Protein AF-A0AB40AY83-F1 (afdb_monomer_lite)

Radius of gyration: 32.38 Å; chains: 1; bounding box: 68×84×72 Å

InterPro domains:
  IPR019380 Casein kinase substrate, phosphoprotein PP28 [PF10252] (71-124)
  IPR039876 28kDa heat- and acid-stable phosphoprotein [PTHR22055] (1-124)

Organism: Dioscorea cayennensis subsp. rotundata (NCBI:txid55577)

pLDDT: mean 73.22, std 16.78, range [33.22, 95.44]

Structure (mmCIF, N/CA/C/O backbone):
data_AF-A0AB40AY83-F1
#
_entry.id   AF-A0AB40AY83-F1
#
loop_
_atom_site.group_PDB
_atom_site.id
_atom_site.type_symbol
_atom_site.label_atom_id
_atom_site.label_alt_id
_atom_site.label_comp_id
_atom_site.label_asym_id
_atom_site.label_entity_id
_atom_site.label_seq_id
_atom_site.pdbx_PDB_ins_code
_atom_site.Cartn_x
_atom_site.Cartn_y
_atom_site.Cartn_z
_atom_site.occupancy
_atom_site.B_iso_or_equiv
_atom_site.auth_seq_id
_atom_site.auth_comp_id
_atom_site.auth_asym_id
_atom_site.auth_atom_id
_atom_site.pdbx_PDB_model_num
ATOM 1 N N . MET A 1 1 ? 9.541 60.521 8.894 1.00 54.81 1 MET A N 1
ATOM 2 C CA . MET A 1 1 ? 8.912 59.187 8.735 1.00 54.81 1 MET A CA 1
ATOM 3 C C . MET A 1 1 ? 9.804 58.130 9.379 1.00 54.81 1 MET A C 1
ATOM 5 O O . MET A 1 1 ? 10.707 57.616 8.730 1.00 54.81 1 MET A O 1
ATOM 9 N N . GLY A 1 2 ? 9.621 57.856 10.673 1.00 57.91 2 GLY A N 1
ATOM 10 C CA . GLY A 1 2 ? 10.429 56.861 11.383 1.00 57.91 2 GLY A CA 1
ATOM 11 C C . GLY A 1 2 ? 9.962 55.449 11.044 1.00 57.91 2 GLY A C 1
ATOM 12 O O . GLY A 1 2 ? 8.921 55.018 11.528 1.00 57.91 2 GLY A O 1
ATOM 13 N N . ARG A 1 3 ? 10.703 54.724 10.200 1.00 69.25 3 ARG A N 1
ATOM 14 C CA . ARG A 1 3 ? 10.444 53.296 9.973 1.00 69.25 3 ARG A CA 1
ATOM 15 C C . ARG A 1 3 ? 11.095 52.500 11.103 1.00 69.25 3 ARG A C 1
ATOM 17 O O . ARG A 1 3 ? 12.315 52.354 11.139 1.00 69.25 3 ARG A O 1
ATOM 24 N N . GLY A 1 4 ? 10.280 52.038 12.049 1.00 70.44 4 GLY A N 1
ATOM 25 C CA . GLY A 1 4 ? 10.725 51.193 13.157 1.00 70.44 4 GLY A CA 1
ATOM 26 C C . GLY A 1 4 ? 11.370 49.894 12.661 1.00 70.44 4 GLY A C 1
ATOM 27 O O . GLY A 1 4 ? 10.907 49.278 11.702 1.00 70.44 4 GLY A O 1
ATOM 28 N N . LYS A 1 5 ? 12.462 49.479 13.311 1.00 74.81 5 LYS A N 1
ATOM 29 C CA . LYS A 1 5 ? 13.169 48.222 13.030 1.00 74.81 5 LYS A CA 1
ATOM 30 C C . LYS A 1 5 ? 12.339 47.054 13.585 1.00 74.81 5 LYS A C 1
ATOM 32 O O . LYS A 1 5 ? 12.344 46.818 14.790 1.00 74.81 5 LYS A O 1
ATOM 37 N N . PHE A 1 6 ? 11.628 46.324 12.727 1.00 73.19 6 PHE A N 1
ATOM 38 C CA . PHE A 1 6 ? 10.922 45.103 13.126 1.00 73.19 6 PHE A CA 1
ATOM 39 C C . PHE A 1 6 ? 11.941 43.988 13.409 1.00 73.19 6 PHE A C 1
ATOM 41 O O . PHE A 1 6 ? 12.563 43.460 12.487 1.00 73.19 6 PHE A O 1
ATOM 48 N N . LYS A 1 7 ? 12.149 43.639 14.685 1.00 74.75 7 LYS A N 1
ATOM 49 C CA . LYS A 1 7 ? 12.888 42.425 15.060 1.00 74.75 7 LYS A CA 1
ATOM 50 C C . LYS A 1 7 ? 11.948 41.231 14.891 1.00 74.75 7 LYS A C 1
ATOM 52 O O . LYS A 1 7 ? 11.012 41.069 15.671 1.00 74.75 7 LYS A O 1
ATOM 57 N N . GLY A 1 8 ? 12.177 40.420 13.858 1.00 74.88 8 GLY A N 1
ATOM 58 C CA . GLY A 1 8 ? 11.448 39.169 13.658 1.00 74.88 8 GLY A CA 1
ATOM 59 C C . GLY A 1 8 ? 11.640 38.246 14.860 1.00 74.88 8 GLY A C 1
ATOM 60 O O . GLY A 1 8 ? 12.760 38.074 15.342 1.00 74.88 8 GLY A O 1
ATOM 61 N N . LYS A 1 9 ? 10.545 37.679 15.371 1.00 78.81 9 LYS A N 1
ATOM 62 C CA . LYS A 1 9 ? 10.610 36.654 16.420 1.00 78.81 9 LYS A CA 1
ATOM 63 C C . LYS A 1 9 ? 11.394 35.458 15.867 1.00 78.81 9 LYS A C 1
ATOM 65 O O . LYS A 1 9 ? 11.200 35.136 14.693 1.00 78.81 9 LYS A O 1
ATOM 70 N N . PRO A 1 10 ? 12.246 34.793 16.666 1.00 74.69 10 PRO A N 1
ATOM 71 C CA . PRO A 1 10 ? 12.898 33.573 16.222 1.00 74.69 10 PRO A CA 1
ATOM 72 C C . PRO A 1 10 ? 11.801 32.547 15.944 1.00 74.69 10 PRO A C 1
ATOM 74 O O . PRO A 1 10 ? 11.152 32.041 16.858 1.00 74.69 10 PRO A O 1
ATOM 77 N N . THR A 1 11 ? 11.533 32.290 14.667 1.00 74.81 11 THR A N 1
ATOM 78 C CA . THR A 1 11 ? 10.661 31.199 14.247 1.00 74.81 11 THR A CA 1
ATOM 79 C C . THR A 1 11 ? 11.358 29.910 14.645 1.00 74.81 11 THR A C 1
ATOM 81 O O . THR A 1 11 ? 12.289 29.471 13.969 1.00 74.81 11 THR A O 1
ATOM 84 N N . GLY A 1 12 ? 10.957 29.360 15.793 1.00 76.44 12 GLY A N 1
ATOM 85 C CA . GLY A 1 12 ? 11.457 28.089 16.295 1.00 76.44 12 GLY A CA 1
ATOM 86 C C . GLY A 1 12 ? 11.319 27.033 15.207 1.00 76.44 12 GLY A C 1
ATOM 87 O O . GLY A 1 12 ? 10.222 26.794 14.697 1.00 76.44 12 GLY A O 1
ATOM 88 N N . ARG A 1 13 ? 12.446 26.444 14.804 1.00 77.44 13 ARG A N 1
ATOM 89 C CA . ARG A 1 13 ? 12.446 25.318 13.873 1.00 77.44 13 ARG A CA 1
ATOM 90 C C . ARG A 1 13 ? 11.766 24.142 14.571 1.00 77.44 13 ARG A C 1
ATOM 92 O O . ARG A 1 13 ? 12.098 23.825 15.710 1.00 77.44 13 ARG A O 1
ATOM 99 N N . ARG A 1 14 ? 10.785 23.532 13.906 1.00 80.00 14 ARG A N 1
ATOM 100 C CA . ARG A 1 14 ? 10.174 22.285 14.373 1.00 80.00 14 ARG A CA 1
ATOM 101 C C . ARG A 1 14 ? 11.136 21.149 14.045 1.00 80.00 14 ARG A C 1
ATOM 103 O O . ARG A 1 14 ? 11.503 20.995 12.884 1.00 80.00 14 ARG A O 1
ATOM 110 N N . ASN A 1 15 ? 11.528 20.385 15.056 1.00 77.25 15 ASN A N 1
ATOM 111 C CA . ASN A 1 15 ? 12.300 19.162 14.876 1.00 77.25 15 ASN A CA 1
ATOM 112 C C . ASN A 1 15 ? 11.303 18.007 14.751 1.00 77.25 15 ASN A C 1
ATOM 114 O O . ASN A 1 15 ? 10.491 17.800 15.653 1.00 77.25 15 ASN A O 1
ATOM 118 N N . PHE A 1 16 ? 11.333 17.302 13.625 1.00 81.38 16 PHE A N 1
ATOM 119 C CA . PHE A 1 16 ? 10.583 16.063 13.436 1.00 81.38 16 PHE A CA 1
ATOM 120 C C . PHE A 1 16 ? 11.531 14.892 13.670 1.00 81.38 16 PHE A C 1
ATOM 122 O O . PHE A 1 16 ? 12.689 14.968 13.266 1.00 81.38 16 PHE A O 1
ATOM 129 N N . SER A 1 17 ? 11.046 13.832 14.315 1.00 87.50 17 SER A N 1
ATOM 130 C CA . SER A 1 17 ? 11.810 12.595 14.467 1.00 87.50 17 SER A CA 1
ATOM 131 C C . SER A 1 17 ? 12.069 11.975 13.100 1.00 87.50 17 SER A C 1
ATOM 133 O O . SER A 1 17 ? 11.151 11.856 12.282 1.00 87.50 17 SER A O 1
ATOM 135 N N . THR A 1 18 ? 13.307 11.563 12.861 1.00 86.88 18 THR A N 1
ATOM 136 C CA . THR A 1 18 ? 13.651 10.775 11.677 1.00 86.88 18 THR A CA 1
ATOM 137 C C . THR A 1 18 ? 13.208 9.312 11.851 1.00 86.88 18 THR A C 1
ATOM 139 O O . THR A 1 18 ? 13.011 8.855 12.981 1.00 86.88 18 THR A O 1
ATOM 142 N N . PRO A 1 19 ? 13.020 8.551 10.757 1.00 80.38 19 PRO A N 1
ATOM 143 C CA . PRO A 1 19 ? 12.652 7.136 10.841 1.00 80.38 19 PRO A CA 1
ATOM 144 C C . PRO A 1 19 ? 13.674 6.301 11.623 1.00 80.38 19 PRO A C 1
ATOM 146 O O . PRO A 1 19 ? 13.285 5.451 12.418 1.00 80.38 19 PRO A O 1
ATOM 149 N N . GLU A 1 20 ? 14.967 6.584 11.453 1.00 78.12 20 GLU A N 1
ATOM 150 C CA . GLU A 1 20 ? 16.048 5.911 12.183 1.00 78.12 20 GLU A CA 1
ATOM 151 C C . GLU A 1 20 ? 15.977 6.187 13.694 1.00 78.12 20 GLU A C 1
ATOM 153 O O . GLU A 1 20 ? 16.141 5.270 14.495 1.00 78.12 20 GLU A O 1
ATOM 158 N N . GLU A 1 21 ? 15.636 7.413 14.103 1.00 79.62 21 GLU A N 1
ATOM 159 C CA . GLU A 1 21 ? 15.468 7.776 15.520 1.00 79.62 21 GLU A CA 1
ATOM 160 C C . GLU A 1 21 ? 14.219 7.159 16.160 1.00 79.62 21 GLU A C 1
ATOM 162 O O . GLU A 1 21 ? 14.226 6.866 17.357 1.00 79.62 21 GLU A O 1
ATOM 167 N N . MET A 1 22 ? 13.146 6.950 15.387 1.00 77.44 22 MET A N 1
ATOM 168 C CA . MET A 1 22 ? 11.962 6.240 15.885 1.00 77.44 22 MET A CA 1
ATOM 169 C C . MET A 1 22 ? 12.278 4.770 16.169 1.00 77.44 22 MET A C 1
ATOM 171 O O . MET A 1 22 ? 11.832 4.244 17.183 1.00 77.44 22 MET A O 1
ATOM 175 N N . ILE A 1 23 ? 13.075 4.134 15.305 1.00 78.44 23 ILE A N 1
ATOM 176 C CA . ILE A 1 23 ? 13.511 2.740 15.470 1.00 78.44 23 ILE A CA 1
ATOM 177 C C . ILE A 1 23 ? 14.495 2.615 16.637 1.00 78.44 23 ILE A C 1
ATOM 179 O O . ILE A 1 23 ? 14.396 1.685 17.430 1.00 78.44 23 ILE A O 1
ATOM 183 N N . ALA A 1 24 ? 15.417 3.570 16.778 1.00 81.06 24 ALA A N 1
ATOM 184 C CA . ALA A 1 24 ? 16.388 3.587 17.870 1.00 81.06 24 ALA A CA 1
ATOM 185 C C . ALA A 1 24 ? 15.764 3.900 19.244 1.00 81.06 24 ALA A C 1
ATOM 187 O O . ALA A 1 24 ? 16.449 3.810 20.262 1.00 81.06 24 ALA A O 1
ATOM 188 N N . GLY A 1 25 ? 14.492 4.318 19.296 1.00 73.69 25 GLY A N 1
ATOM 189 C CA . GLY A 1 25 ? 13.802 4.665 20.541 1.00 73.69 25 GLY A CA 1
ATOM 190 C C . GLY A 1 25 ? 14.392 5.884 21.262 1.00 73.69 25 GLY A C 1
ATOM 191 O O . GLY A 1 25 ? 13.983 6.210 22.379 1.00 73.69 25 GLY A O 1
ATOM 192 N N . THR A 1 26 ? 15.328 6.604 20.639 1.00 72.25 26 THR A N 1
ATOM 193 C CA . THR A 1 26 ? 15.985 7.790 21.197 1.00 72.25 26 THR A CA 1
ATOM 194 C C . THR A 1 26 ? 15.090 9.012 21.024 1.00 72.25 26 THR A C 1
ATOM 196 O O . THR A 1 26 ? 15.458 10.001 20.390 1.00 72.25 26 THR A O 1
ATOM 199 N N . SER A 1 27 ? 13.864 8.955 21.545 1.00 68.62 27 SER A N 1
ATOM 200 C CA . SER A 1 27 ? 12.988 10.119 21.507 1.00 68.62 27 SER A CA 1
ATOM 201 C C . SER A 1 27 ? 13.573 11.208 22.413 1.00 68.62 27 SER A C 1
ATOM 203 O O . SER A 1 27 ? 13.861 10.969 23.585 1.00 68.62 27 SER A O 1
ATOM 205 N N . ALA A 1 28 ? 13.715 12.432 21.900 1.00 67.88 28 ALA A N 1
ATOM 206 C CA . ALA A 1 28 ? 14.158 13.598 22.674 1.00 67.88 28 ALA A CA 1
ATOM 207 C C . ALA A 1 28 ? 13.121 14.073 23.723 1.00 67.88 28 ALA A C 1
ATOM 209 O O . ALA A 1 28 ? 13.205 15.191 24.233 1.00 67.88 28 ALA A O 1
ATOM 210 N N . ARG A 1 29 ? 12.097 13.260 24.015 1.00 67.44 29 ARG A N 1
ATOM 211 C CA . ARG A 1 29 ? 11.022 13.581 24.956 1.00 67.44 29 ARG A CA 1
ATOM 212 C C . ARG A 1 29 ? 11.487 13.226 26.374 1.00 67.44 29 ARG A C 1
ATOM 214 O O . ARG A 1 29 ? 12.085 12.169 26.571 1.00 67.44 29 ARG A O 1
ATOM 221 N N . PRO A 1 30 ? 11.233 14.081 27.379 1.00 72.31 30 PRO A N 1
ATOM 222 C CA . PRO A 1 30 ? 11.622 13.783 28.751 1.00 72.31 30 PRO A CA 1
ATOM 223 C C . PRO A 1 30 ? 10.900 12.523 29.243 1.00 72.31 30 PRO A C 1
ATOM 225 O O . PRO A 1 30 ? 9.697 12.367 29.033 1.00 72.31 30 PRO A O 1
ATOM 228 N N . ARG A 1 31 ? 11.630 11.649 29.949 1.00 63.25 31 ARG A N 1
ATOM 229 C CA . ARG A 1 31 ? 11.122 10.384 30.523 1.00 63.25 31 ARG A CA 1
ATOM 230 C C . ARG A 1 31 ? 9.924 10.550 31.469 1.00 63.25 31 ARG A C 1
ATOM 232 O O . ARG A 1 31 ? 9.266 9.570 31.788 1.00 63.25 31 ARG A O 1
ATOM 239 N N . THR A 1 32 ? 9.639 11.773 31.910 1.00 69.50 32 THR A N 1
ATOM 240 C CA . THR A 1 32 ? 8.485 12.116 32.750 1.00 69.50 32 THR A CA 1
ATOM 241 C C . THR A 1 32 ? 7.165 12.176 31.979 1.00 69.50 32 THR A C 1
ATOM 243 O O . THR A 1 32 ? 6.111 12.161 32.600 1.00 69.50 32 THR A O 1
ATOM 246 N N . PHE A 1 33 ? 7.196 12.208 30.641 1.00 63.62 33 PHE A N 1
ATOM 247 C CA . PHE A 1 33 ? 6.014 12.100 29.780 1.00 63.62 33 PHE A CA 1
ATOM 248 C C . PHE A 1 33 ? 5.863 10.662 29.250 1.00 63.62 33 PHE A C 1
ATOM 250 O O . PHE A 1 33 ? 5.659 10.446 28.056 1.00 63.62 33 PHE A O 1
ATOM 257 N N . LYS A 1 34 ? 6.039 9.657 30.120 1.00 62.69 34 LYS A N 1
ATOM 258 C CA . LYS A 1 34 ? 5.681 8.270 29.799 1.00 62.69 34 LYS A CA 1
ATOM 259 C C . LYS A 1 34 ? 4.156 8.196 29.729 1.00 62.69 34 LYS A C 1
ATOM 261 O O . LYS A 1 34 ? 3.472 8.355 30.733 1.00 62.69 34 LYS A O 1
ATOM 266 N N . GLN A 1 35 ? 3.636 8.006 28.524 1.00 58.69 35 GLN A N 1
ATOM 267 C CA . GLN A 1 35 ? 2.267 7.562 28.314 1.00 58.69 35 GLN A CA 1
ATOM 268 C C . GLN A 1 35 ? 2.286 6.059 28.625 1.00 58.69 35 GLN A C 1
ATOM 270 O O . GLN A 1 35 ? 3.022 5.328 27.968 1.00 58.69 35 GLN A O 1
ATOM 275 N N . GLU A 1 36 ? 1.585 5.622 29.674 1.00 48.31 36 GLU A N 1
ATOM 276 C CA . GLU A 1 36 ? 1.359 4.200 29.959 1.00 48.31 36 GLU A CA 1
ATOM 277 C C . GLU A 1 36 ? 0.703 3.553 28.737 1.00 48.31 36 GLU A C 1
ATOM 279 O O . GLU A 1 36 ? -0.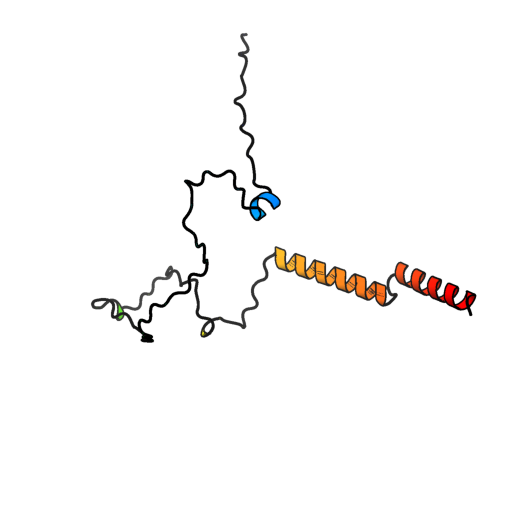500 3.673 28.522 1.00 48.31 36 GLU A O 1
ATOM 284 N N . GLN A 1 37 ? 1.504 2.901 27.903 1.00 43.97 37 GLN A N 1
ATOM 285 C CA . GLN A 1 37 ? 1.043 1.923 26.934 1.00 43.97 37 GLN A CA 1
ATOM 286 C C . GLN A 1 37 ? 2.083 0.808 26.872 1.00 43.97 37 GLN A C 1
ATOM 288 O O . GLN A 1 37 ? 3.137 0.969 26.268 1.00 43.97 37 GLN A O 1
ATOM 293 N N . ALA A 1 38 ? 1.740 -0.281 27.565 1.00 44.38 38 ALA A N 1
ATOM 294 C CA . ALA A 1 38 ? 2.049 -1.667 27.229 1.00 44.38 38 ALA A CA 1
ATOM 295 C C . ALA A 1 38 ? 3.493 -1.964 26.779 1.00 44.38 38 ALA A C 1
ATOM 297 O O . ALA A 1 38 ? 3.766 -2.137 25.594 1.00 44.38 38 ALA A O 1
ATOM 298 N N . GLU A 1 39 ? 4.400 -2.096 27.748 1.00 39.03 39 GLU A N 1
ATOM 299 C CA . GLU A 1 39 ? 5.549 -2.999 27.620 1.00 39.03 39 GLU A CA 1
ATOM 300 C C . GLU A 1 39 ? 5.078 -4.382 28.113 1.00 39.03 39 GLU A C 1
ATOM 302 O O . GLU A 1 39 ? 5.122 -4.680 29.304 1.00 39.03 39 GLU A O 1
ATOM 307 N N . ASP A 1 40 ? 4.541 -5.188 27.190 1.00 39.06 40 ASP A N 1
ATOM 308 C CA . ASP A 1 40 ? 4.375 -6.640 27.341 1.00 39.06 40 ASP A CA 1
ATOM 309 C C . ASP A 1 40 ? 5.773 -7.282 27.335 1.00 39.06 40 ASP A C 1
ATOM 311 O O . ASP A 1 40 ? 6.279 -7.722 26.302 1.00 39.06 40 ASP A O 1
ATOM 315 N N . GLU A 1 41 ? 6.433 -7.291 28.492 1.00 38.09 41 GLU A N 1
ATOM 316 C CA . GLU A 1 41 ? 7.656 -8.056 28.726 1.00 38.09 41 GLU A CA 1
ATOM 317 C C . GLU A 1 41 ? 7.370 -9.115 29.800 1.00 38.09 41 GLU A C 1
ATOM 319 O O . GLU A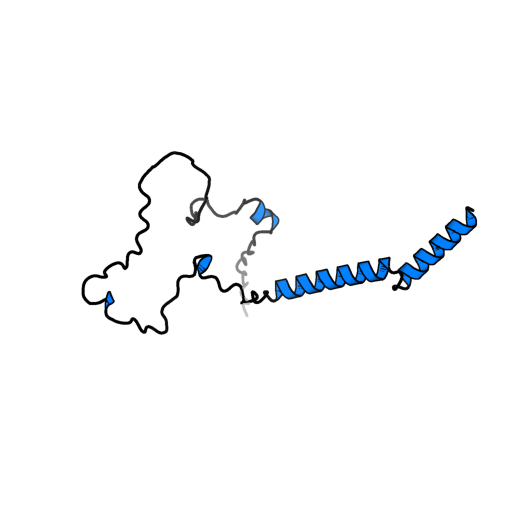 1 41 ? 7.372 -8.850 31.000 1.00 38.09 41 GLU A O 1
ATOM 324 N N . VAL A 1 42 ? 7.033 -10.315 29.313 1.00 43.97 42 VAL A N 1
ATOM 325 C CA . VAL A 1 42 ? 7.344 -11.638 29.883 1.00 43.97 42 VAL A CA 1
ATOM 326 C C . VAL A 1 42 ? 7.868 -11.634 31.328 1.00 43.97 42 VAL A C 1
ATOM 328 O O . VAL A 1 42 ? 9.073 -11.588 31.577 1.00 43.97 42 VAL A O 1
ATOM 331 N N . ARG A 1 43 ? 6.953 -11.804 32.286 1.00 37.09 43 ARG A N 1
ATOM 332 C CA . ARG A 1 43 ? 7.265 -12.338 33.615 1.00 37.09 43 ARG A CA 1
ATOM 333 C C . ARG A 1 43 ? 6.386 -13.553 33.885 1.00 37.09 43 ARG A C 1
ATOM 335 O O . ARG A 1 43 ? 5.234 -13.431 34.284 1.00 37.09 43 ARG A O 1
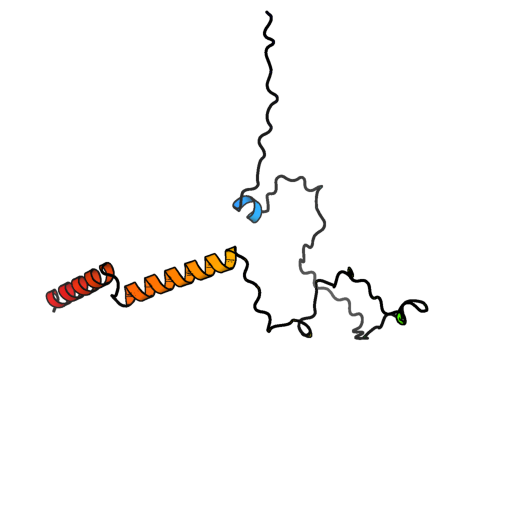ATOM 342 N N . ASP A 1 44 ? 6.971 -14.712 33.617 1.00 42.09 44 ASP A N 1
ATOM 343 C CA . ASP A 1 44 ? 6.535 -16.011 34.113 1.00 42.09 44 ASP A CA 1
ATOM 344 C C . ASP A 1 44 ? 6.715 -16.025 35.642 1.00 42.09 44 ASP A C 1
ATOM 346 O O . ASP A 1 44 ? 7.833 -15.847 36.121 1.00 42.09 44 ASP A O 1
ATOM 350 N N . GLU A 1 45 ? 5.615 -16.108 36.395 1.00 33.91 45 GLU A N 1
ATOM 351 C CA . GLU A 1 45 ? 5.528 -16.858 37.658 1.00 33.91 45 GLU A CA 1
ATOM 352 C C . GLU A 1 45 ? 4.078 -16.861 38.177 1.00 33.91 45 GLU A C 1
ATOM 354 O O . GLU A 1 45 ? 3.600 -15.907 38.787 1.00 33.91 45 GLU A O 1
ATOM 359 N N . SER A 1 46 ? 3.403 -17.980 37.900 1.00 46.81 46 SER A N 1
ATOM 360 C CA . SER A 1 46 ? 2.505 -18.709 38.803 1.00 46.81 46 SER A CA 1
ATOM 361 C C . SER A 1 46 ? 1.520 -17.897 39.658 1.00 46.81 46 SER A C 1
ATOM 363 O O . SER A 1 46 ? 1.789 -17.563 40.811 1.00 46.81 46 SER A O 1
ATOM 365 N N . GLY A 1 47 ? 0.307 -17.737 39.134 1.00 36.50 47 GLY A N 1
ATOM 366 C CA . GLY A 1 47 ? -0.903 -17.500 39.915 1.00 36.50 47 GLY A CA 1
ATOM 367 C C . GLY A 1 47 ? -2.025 -18.346 39.331 1.00 36.50 47 GLY A C 1
ATOM 368 O O . GLY A 1 47 ? -2.758 -17.876 38.468 1.00 36.50 47 GLY A O 1
ATOM 369 N N . GLU A 1 48 ? -2.087 -19.615 39.734 1.00 46.50 48 GLU A N 1
ATOM 370 C CA . GLU A 1 48 ? -3.277 -20.448 39.564 1.00 46.50 48 GLU A CA 1
ATOM 371 C C . GLU A 1 48 ? -4.450 -19.752 40.257 1.00 46.50 48 GLU A C 1
ATOM 373 O O . GLU A 1 48 ? -4.486 -19.777 41.477 1.00 46.50 48 GLU A O 1
ATOM 378 N N . GLU A 1 49 ? -5.391 -19.166 39.515 1.00 33.22 49 GLU A N 1
ATOM 379 C CA . GLU A 1 49 ? -6.788 -19.049 39.952 1.00 33.22 49 GLU A CA 1
ATOM 380 C C . GLU A 1 49 ? -7.714 -19.164 38.731 1.00 33.22 49 GLU A C 1
ATOM 382 O O . GLU A 1 49 ? -7.842 -18.264 37.907 1.00 33.22 49 GLU A O 1
ATOM 387 N N . GLU A 1 50 ? -8.275 -20.368 38.631 1.00 37.81 50 GLU A N 1
ATOM 388 C CA . GLU A 1 50 ? -9.642 -20.695 38.226 1.00 37.81 50 GLU A CA 1
ATOM 389 C C . GLU A 1 50 ? -10.168 -20.134 36.891 1.00 37.81 50 GLU A C 1
ATOM 391 O O . GLU A 1 50 ? -10.739 -19.053 36.764 1.00 37.81 50 GLU A O 1
ATOM 396 N N . GLU A 1 51 ? -10.048 -21.001 35.889 1.00 42.50 51 GLU A N 1
ATOM 397 C CA . GLU A 1 51 ? -10.976 -21.153 34.775 1.00 42.50 51 GLU A CA 1
ATOM 398 C C . GLU A 1 51 ? -12.437 -21.083 35.267 1.00 42.50 51 GLU A C 1
ATOM 400 O O . GLU A 1 51 ? -12.970 -22.028 35.840 1.00 42.50 51 GLU A O 1
ATOM 405 N N . SER A 1 52 ? -13.102 -19.952 35.038 1.00 35.16 52 SER A N 1
ATOM 406 C CA . SER A 1 52 ? -14.564 -19.878 35.009 1.00 35.16 52 SER A CA 1
ATOM 407 C C . SER A 1 52 ? -14.991 -19.296 33.672 1.00 35.16 52 SER A C 1
ATOM 409 O O . SER A 1 52 ? -15.206 -18.095 33.500 1.00 35.16 52 SER A O 1
ATOM 411 N N . GLU A 1 53 ? -15.069 -20.196 32.692 1.00 49.59 53 GLU A N 1
ATOM 412 C CA . GLU A 1 53 ? -15.998 -20.058 31.580 1.00 49.59 53 GLU A CA 1
ATOM 413 C C . GLU A 1 53 ? -17.417 -20.046 32.143 1.00 49.59 53 GLU A C 1
ATOM 415 O O . GLU A 1 53 ? -18.051 -21.084 32.300 1.00 49.59 53 GLU A O 1
ATOM 420 N N . GLU A 1 54 ? -17.944 -18.858 32.401 1.00 35.88 54 GLU A N 1
ATOM 421 C CA . GLU A 1 54 ? -19.382 -18.679 32.423 1.00 35.88 54 GLU A CA 1
ATOM 422 C C . GLU A 1 54 ? -19.719 -17.541 31.473 1.00 35.88 54 GLU A C 1
ATOM 424 O O . GLU A 1 54 ? -19.180 -16.436 31.543 1.00 35.88 54 GLU A O 1
ATOM 429 N N . GLU A 1 55 ? -20.591 -17.855 30.518 1.00 49.25 55 GLU A N 1
ATOM 430 C CA . GLU A 1 55 ? -21.381 -16.895 29.765 1.00 49.25 55 GLU A CA 1
ATOM 431 C C . GLU A 1 55 ? -22.192 -16.066 30.765 1.00 49.25 55 GLU A C 1
ATOM 433 O O . GLU A 1 55 ? -23.388 -16.277 30.972 1.00 49.25 55 GLU A O 1
ATOM 438 N N . GLU A 1 56 ? -21.530 -15.132 31.442 1.00 41.97 56 GLU A N 1
ATOM 439 C CA . GLU A 1 56 ? -22.184 -14.263 32.389 1.00 41.97 56 GLU A CA 1
ATOM 440 C C . GLU A 1 56 ? -22.892 -13.202 31.559 1.00 41.97 56 GLU A C 1
ATOM 442 O O . GLU A 1 56 ? -22.371 -12.152 31.179 1.00 41.97 56 GLU A O 1
ATOM 447 N N . ILE A 1 57 ? -24.141 -13.524 31.237 1.00 54.16 57 ILE A N 1
ATOM 448 C CA . ILE A 1 57 ? -25.209 -12.545 31.184 1.00 54.16 57 ILE A CA 1
ATOM 449 C C . ILE A 1 57 ? -25.121 -11.824 32.531 1.00 54.16 57 ILE A C 1
ATOM 451 O O . ILE A 1 57 ? -25.774 -12.234 33.492 1.00 54.16 57 ILE A O 1
ATOM 455 N N . GLU A 1 58 ? -24.251 -10.813 32.629 1.00 55.06 58 GLU A N 1
ATOM 456 C CA . GLU A 1 58 ? -24.158 -9.953 33.795 1.00 55.06 58 GLU A CA 1
ATOM 457 C C . GLU A 1 58 ? -25.585 -9.478 34.020 1.00 55.06 58 GLU A C 1
ATOM 459 O O . GLU A 1 58 ? -26.149 -8.738 33.203 1.00 55.06 58 GLU A O 1
ATOM 464 N N . ARG A 1 59 ? -26.229 -10.006 35.065 1.00 58.59 59 ARG A N 1
ATOM 465 C CA . ARG A 1 59 ? -27.596 -9.645 35.421 1.00 58.59 59 ARG A CA 1
ATOM 466 C C . ARG A 1 59 ? -27.529 -8.194 35.862 1.00 58.59 59 ARG A C 1
ATOM 468 O O . ARG A 1 59 ? -27.361 -7.894 37.044 1.00 58.59 59 ARG A O 1
ATOM 475 N N . SER A 1 60 ? -27.582 -7.295 34.884 1.00 62.44 60 SER A N 1
ATOM 476 C CA . SER A 1 60 ? -27.602 -5.863 35.103 1.00 62.44 60 SER A CA 1
ATOM 477 C C . SER A 1 60 ? -28.727 -5.592 36.087 1.00 62.44 60 SER A C 1
ATOM 479 O O . SER A 1 60 ? -29.823 -6.151 35.997 1.00 62.44 60 SER A O 1
ATOM 481 N N . LYS A 1 61 ? -28.400 -4.836 37.130 1.00 72.12 61 LYS A N 1
ATOM 482 C CA . LYS A 1 61 ? -29.264 -4.700 38.298 1.00 72.12 61 LYS A CA 1
ATOM 483 C C . LYS A 1 61 ? -30.646 -4.203 37.847 1.00 72.12 61 LYS A C 1
ATOM 485 O O . LYS A 1 61 ? -30.771 -3.132 37.257 1.00 72.12 61 LYS A O 1
ATOM 490 N N . GLY A 1 62 ? -31.689 -4.974 38.149 1.00 70.81 62 GLY A N 1
ATOM 491 C CA . GLY A 1 62 ? -33.079 -4.612 37.860 1.00 70.81 62 GLY A CA 1
ATOM 492 C C . GLY A 1 62 ? -33.518 -4.908 36.421 1.00 70.81 62 GLY A C 1
ATOM 493 O O . GLY A 1 62 ? -33.249 -5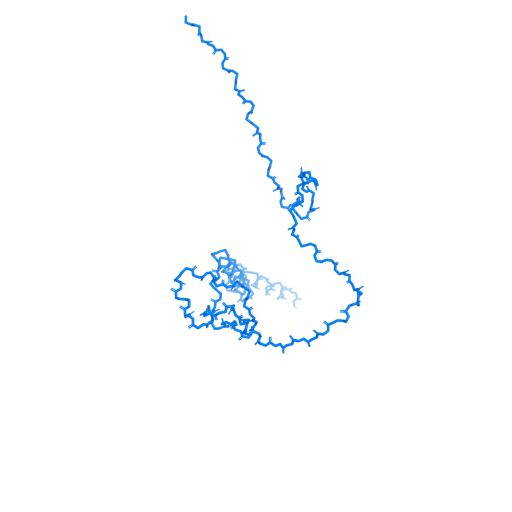.973 35.880 1.00 70.81 62 GLY A O 1
ATOM 494 N N . THR A 1 63 ? -34.261 -3.986 35.808 1.00 69.56 63 THR A N 1
ATOM 495 C CA . THR A 1 63 ? -34.898 -4.178 34.488 1.00 69.56 63 THR A CA 1
ATOM 496 C C . THR A 1 63 ? -33.980 -3.864 33.304 1.00 69.56 63 THR A C 1
ATOM 498 O O . THR A 1 63 ? -34.416 -3.948 32.158 1.00 69.56 63 THR A O 1
ATOM 501 N N . GLN A 1 64 ? -32.724 -3.486 33.554 1.00 67.25 64 GLN A N 1
ATOM 502 C CA . GLN A 1 64 ? -31.771 -3.063 32.522 1.00 67.25 64 GLN A CA 1
ATOM 503 C C . GLN A 1 64 ? -31.472 -4.168 31.496 1.00 67.25 64 GLN A C 1
ATOM 505 O O . GLN A 1 64 ? -31.274 -3.856 30.329 1.00 67.25 64 GLN A O 1
ATOM 510 N N . GLY A 1 65 ? -31.532 -5.443 31.896 1.00 68.88 65 GLY A N 1
ATOM 511 C CA . GLY A 1 65 ? -31.329 -6.584 30.995 1.00 68.88 65 GLY A CA 1
ATOM 512 C C . GLY A 1 65 ? -32.562 -6.978 30.174 1.00 68.88 65 GLY A C 1
ATOM 513 O O . GLY A 1 65 ? -32.441 -7.758 29.239 1.00 68.88 65 GLY A O 1
ATOM 514 N N . ILE A 1 66 ? -33.743 -6.450 30.515 1.00 76.88 66 ILE A N 1
ATOM 515 C CA . ILE A 1 66 ? -35.010 -6.727 29.812 1.00 76.88 66 ILE A CA 1
ATOM 516 C C . ILE A 1 66 ? -35.240 -5.703 28.692 1.00 76.88 66 ILE A C 1
ATOM 518 O O . ILE A 1 66 ? -35.944 -5.976 27.724 1.00 76.88 66 ILE A O 1
ATOM 522 N N . ILE A 1 67 ? -34.659 -4.507 28.817 1.00 75.19 67 ILE A N 1
ATOM 523 C CA . ILE A 1 67 ? -34.855 -3.423 27.858 1.00 75.19 67 ILE A CA 1
ATOM 524 C C . ILE A 1 67 ? -33.848 -3.572 26.718 1.00 75.19 67 ILE A C 1
ATOM 526 O O . ILE A 1 67 ? -32.641 -3.416 26.901 1.00 75.19 67 ILE A O 1
ATOM 530 N N . GLU A 1 68 ? -34.363 -3.809 25.515 1.00 77.12 68 GLU A N 1
ATOM 531 C CA . GLU A 1 68 ? -33.577 -3.777 24.286 1.00 77.12 68 GLU A CA 1
ATOM 532 C C . GLU A 1 68 ? -32.969 -2.380 24.101 1.00 77.12 68 GLU A C 1
ATOM 534 O O . GLU A 1 68 ? -33.660 -1.389 23.847 1.00 77.12 68 GLU A O 1
ATOM 539 N N . THR A 1 69 ? -31.649 -2.276 24.262 1.00 77.62 69 THR A N 1
ATOM 540 C CA . THR A 1 69 ? -30.937 -1.004 24.108 1.00 77.62 69 THR A CA 1
ATOM 541 C C . THR A 1 69 ? -30.811 -0.669 22.620 1.00 77.62 69 THR A C 1
ATOM 543 O O . THR A 1 69 ? -29.790 -0.929 21.990 1.00 77.62 69 THR A O 1
ATOM 546 N N . ALA A 1 70 ? -31.849 -0.063 22.041 1.00 82.62 70 ALA A N 1
ATOM 547 C CA . ALA A 1 70 ? -31.881 0.397 20.651 1.00 82.62 70 ALA A CA 1
ATOM 548 C C . ALA A 1 70 ? -31.104 1.714 20.444 1.00 82.62 70 ALA A C 1
ATOM 550 O O . ALA A 1 70 ? -31.598 2.641 19.805 1.00 82.62 70 ALA A O 1
ATOM 551 N N . ASN A 1 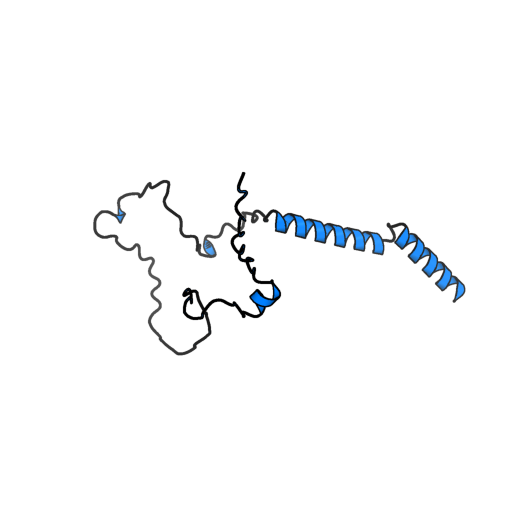71 ? -29.903 1.844 21.020 1.00 85.19 71 ASN A N 1
ATOM 552 C CA . ASN A 1 71 ? -29.078 3.033 20.818 1.00 85.19 71 ASN A CA 1
ATOM 553 C C . ASN A 1 71 ? -28.382 2.948 19.446 1.00 85.19 71 ASN A C 1
ATOM 555 O O . ASN A 1 71 ? -27.446 2.159 19.294 1.00 85.19 71 ASN A O 1
ATOM 559 N N . PRO A 1 72 ? -28.771 3.774 18.457 1.00 85.88 72 PRO A N 1
ATOM 560 C CA . PRO A 1 72 ? -28.186 3.722 17.117 1.00 85.88 72 PRO A CA 1
ATOM 561 C C . PRO A 1 72 ? -26.698 4.111 17.094 1.00 85.88 72 PRO A C 1
ATOM 563 O O . PRO A 1 72 ? -25.998 3.779 16.144 1.00 85.88 72 PRO A O 1
ATOM 566 N N . ASN A 1 73 ? -26.202 4.781 18.140 1.00 85.44 73 ASN A N 1
ATOM 567 C CA . ASN A 1 73 ? -24.801 5.176 18.289 1.00 85.44 73 ASN A CA 1
ATOM 568 C C . ASN A 1 73 ? -24.029 4.266 19.259 1.00 85.44 73 ASN A C 1
ATOM 570 O O . ASN A 1 73 ? -22.974 4.665 19.756 1.00 85.44 73 ASN A O 1
ATOM 574 N N . LEU A 1 74 ? -24.543 3.072 19.583 1.00 86.12 74 LEU A N 1
ATOM 575 C CA . LEU A 1 74 ? -23.834 2.142 20.455 1.00 86.12 74 LEU A CA 1
ATOM 576 C C . LEU A 1 74 ? -22.519 1.718 19.790 1.00 86.12 74 LEU A C 1
ATOM 578 O O . LEU A 1 74 ? -22.500 1.014 18.779 1.00 86.12 74 LEU A O 1
ATOM 582 N N . VAL A 1 75 ? -21.406 2.171 20.362 1.00 79.88 75 VAL A N 1
ATOM 583 C CA . VAL A 1 75 ? -20.069 1.835 19.876 1.00 79.88 75 VAL A CA 1
ATOM 584 C C . VAL A 1 75 ? -19.837 0.348 20.126 1.00 79.88 75 VAL A C 1
ATOM 586 O O . VAL A 1 75 ? -19.685 -0.080 21.268 1.00 79.88 75 VAL A O 1
ATOM 589 N N . ARG A 1 76 ? -19.825 -0.448 19.052 1.00 80.25 76 ARG A N 1
ATOM 590 C CA . ARG A 1 76 ? -19.512 -1.881 19.129 1.00 80.25 76 ARG A CA 1
ATOM 591 C C . ARG A 1 76 ? -18.048 -2.062 19.559 1.00 80.25 76 ARG A C 1
ATOM 593 O O . ARG A 1 76 ? -17.194 -1.283 19.118 1.00 80.25 76 ARG A O 1
ATOM 600 N N . PRO A 1 77 ? -17.737 -3.065 20.399 1.00 80.94 77 PRO A N 1
ATOM 601 C CA . PRO A 1 77 ? -16.363 -3.334 20.800 1.00 80.94 77 PRO A CA 1
ATOM 602 C C . PRO A 1 77 ? -15.506 -3.653 19.571 1.00 80.94 77 PRO A C 1
ATOM 604 O O . PRO A 1 77 ? -15.937 -4.355 18.658 1.00 80.94 77 PRO A O 1
ATOM 607 N N . LYS A 1 78 ? -14.283 -3.113 19.545 1.00 78.19 78 LYS A N 1
ATOM 608 C CA . LYS A 1 78 ? -13.338 -3.289 18.428 1.00 78.19 78 LYS A CA 1
ATOM 609 C C . LYS A 1 78 ? -12.630 -4.648 18.445 1.00 78.19 78 LYS A C 1
ATOM 611 O O . LYS A 1 78 ? -12.092 -5.059 17.424 1.00 78.19 78 LYS A O 1
ATOM 616 N N . ASN A 1 79 ? -12.646 -5.330 19.587 1.00 79.62 79 ASN A N 1
ATOM 617 C CA . ASN A 1 79 ? -12.003 -6.623 19.779 1.00 79.62 79 ASN A CA 1
ATOM 618 C C . ASN A 1 79 ? -13.070 -7.713 19.626 1.00 79.62 79 ASN A C 1
ATOM 620 O O . ASN A 1 79 ? -13.810 -7.993 20.567 1.00 79.62 79 ASN A O 1
ATOM 624 N N . LEU A 1 80 ? -13.186 -8.275 18.423 1.00 80.50 80 LEU A N 1
ATOM 625 C CA . LEU A 1 80 ? -14.039 -9.434 18.154 1.00 80.50 80 LEU A CA 1
ATOM 626 C C . LEU A 1 80 ? -13.229 -10.718 18.355 1.00 80.50 80 LEU A C 1
ATOM 628 O O . LEU A 1 80 ? -12.042 -10.769 18.026 1.00 80.50 80 LEU A O 1
ATOM 632 N N . LYS A 1 81 ? -13.870 -11.760 18.893 1.00 84.81 81 LYS A N 1
ATOM 633 C CA . LYS A 1 81 ? -13.261 -13.091 18.995 1.00 84.81 81 LYS A CA 1
ATOM 634 C C . LYS A 1 81 ? -13.077 -13.664 17.586 1.00 84.81 81 LYS A C 1
ATOM 636 O O . LYS A 1 81 ? -13.885 -13.408 16.698 1.00 84.81 81 LYS A O 1
ATOM 641 N N . ALA A 1 82 ? -12.051 -14.493 17.390 1.00 77.38 82 ALA A N 1
ATOM 642 C CA . ALA A 1 82 ? -11.741 -15.085 16.082 1.00 77.38 82 ALA A CA 1
ATOM 643 C C . ALA A 1 82 ? -12.901 -15.909 15.482 1.00 77.38 82 ALA A C 1
ATOM 645 O O . ALA A 1 82 ? -12.990 -16.034 14.266 1.00 77.38 82 ALA A O 1
ATOM 646 N N . LYS A 1 83 ? -13.804 -16.434 16.325 1.00 79.50 83 LYS A N 1
ATOM 647 C CA . LYS A 1 83 ? -15.004 -17.178 15.906 1.00 79.50 83 LYS A CA 1
ATOM 648 C C . LYS A 1 83 ? -16.058 -16.297 15.218 1.00 79.50 83 LYS A C 1
ATOM 650 O O . LYS A 1 83 ? -16.797 -16.802 14.384 1.00 79.50 83 LYS A O 1
ATOM 655 N N . ASP A 1 84 ? -16.088 -15.002 15.533 1.00 74.94 84 ASP A N 1
ATOM 656 C CA . ASP A 1 84 ? -17.072 -14.035 15.021 1.00 74.94 84 ASP A CA 1
ATOM 657 C C . ASP A 1 84 ? -16.493 -13.142 13.908 1.00 74.94 84 ASP A C 1
ATOM 659 O O . ASP A 1 84 ? -17.125 -12.176 13.471 1.00 74.94 84 ASP A O 1
ATOM 663 N N . ALA A 1 85 ? -15.261 -13.421 13.469 1.00 74.94 85 ALA A N 1
ATOM 664 C CA . ALA A 1 85 ? -14.615 -12.687 12.395 1.00 74.94 85 ALA A CA 1
ATOM 665 C C . ALA A 1 85 ? -15.185 -13.123 11.036 1.00 74.94 85 ALA A C 1
ATOM 667 O O . ALA A 1 85 ? -15.100 -14.285 10.646 1.00 74.94 85 ALA A O 1
ATOM 668 N N . ASP A 1 86 ? -15.750 -12.163 10.306 1.00 70.62 86 ASP A N 1
ATOM 669 C CA . ASP A 1 86 ? -16.296 -12.346 8.960 1.00 70.62 86 ASP A CA 1
ATOM 670 C C . ASP A 1 86 ? -15.141 -12.480 7.946 1.00 70.62 86 ASP A C 1
ATOM 672 O O . ASP A 1 86 ? -14.653 -11.486 7.404 1.00 70.62 86 ASP A O 1
ATOM 676 N N . LEU A 1 87 ? -14.647 -13.710 7.750 1.00 69.94 87 LEU A N 1
ATOM 677 C CA . LEU A 1 87 ? -13.507 -14.027 6.872 1.00 69.94 87 LEU A CA 1
ATOM 678 C C . LEU A 1 87 ? -13.806 -13.801 5.381 1.00 69.94 87 LEU A C 1
ATOM 680 O O . LEU A 1 87 ? -12.879 -13.673 4.580 1.00 69.94 87 LEU A O 1
ATOM 684 N N . ASP A 1 88 ? -15.086 -13.722 5.014 1.00 70.69 88 ASP A N 1
ATOM 685 C CA . ASP A 1 88 ? -15.531 -13.499 3.636 1.00 70.69 88 ASP A CA 1
ATOM 686 C C . ASP A 1 88 ? -15.428 -12.023 3.217 1.00 70.69 88 ASP A C 1
ATOM 688 O O . ASP A 1 88 ? -15.461 -11.694 2.025 1.00 70.69 88 ASP A O 1
ATOM 692 N N . LYS A 1 89 ? -15.246 -11.105 4.175 1.00 67.88 89 LYS A N 1
ATOM 693 C CA . LYS A 1 89 ? -14.908 -9.715 3.869 1.00 67.88 89 LYS A CA 1
ATOM 694 C C . LYS A 1 89 ? -13.440 -9.626 3.499 1.00 67.88 89 LYS A C 1
ATOM 696 O O . LYS A 1 89 ? -12.562 -9.598 4.358 1.00 67.88 89 LYS A O 1
ATOM 701 N N . THR A 1 90 ? -13.176 -9.489 2.201 1.00 63.19 90 THR A N 1
ATOM 702 C CA . THR A 1 90 ? -11.859 -9.054 1.741 1.00 63.19 90 THR A CA 1
ATOM 703 C C . THR A 1 90 ? -11.522 -7.747 2.457 1.00 63.19 90 THR A C 1
ATOM 705 O O . THR A 1 90 ? -12.307 -6.797 2.335 1.00 63.19 90 THR A O 1
ATOM 708 N N . PRO A 1 91 ? -10.404 -7.666 3.198 1.00 68.19 91 PRO A N 1
ATOM 709 C CA . PRO A 1 91 ? -9.995 -6.414 3.806 1.00 68.19 91 PRO A CA 1
ATOM 710 C C . PRO A 1 91 ? -9.885 -5.390 2.682 1.00 68.19 91 PRO A C 1
ATOM 712 O O . PRO A 1 91 ? -9.238 -5.643 1.661 1.00 68.19 91 PRO A O 1
ATOM 715 N N . GLU A 1 92 ? -10.581 -4.262 2.821 1.00 68.06 92 GLU A N 1
ATOM 716 C CA . GLU A 1 92 ? -10.467 -3.174 1.863 1.00 68.06 92 GLU A CA 1
ATOM 717 C C . GLU A 1 92 ? -9.039 -2.643 1.953 1.00 68.06 92 GLU A C 1
ATOM 719 O O . GLU A 1 92 ? -8.740 -1.781 2.775 1.00 68.06 92 GLU A O 1
ATOM 724 N N . LEU A 1 93 ? -8.154 -3.207 1.123 1.00 67.06 93 LEU A N 1
ATOM 725 C CA . LEU A 1 93 ? -6.744 -2.846 1.084 1.00 67.06 93 LEU A CA 1
ATOM 726 C C . LEU A 1 93 ? -6.648 -1.329 1.018 1.00 67.06 93 LEU A C 1
ATOM 728 O O . LEU A 1 93 ? -7.287 -0.698 0.160 1.00 67.06 93 LEU A O 1
ATOM 732 N N . SER A 1 94 ? -5.872 -0.763 1.935 1.00 71.06 94 SER A N 1
ATOM 733 C CA . SER A 1 94 ? -5.626 0.669 1.994 1.00 71.06 94 SER A CA 1
ATOM 734 C C . SER A 1 94 ? -5.091 1.143 0.643 1.00 71.06 94 SER A C 1
ATOM 736 O O . SER A 1 94 ? -4.445 0.385 -0.084 1.00 71.06 94 SER A O 1
ATOM 738 N N . ARG A 1 95 ? -5.330 2.410 0.275 1.00 69.94 95 ARG A N 1
ATOM 739 C CA . ARG A 1 95 ? -4.833 2.971 -1.002 1.00 69.94 95 ARG A CA 1
ATOM 740 C C . ARG A 1 95 ? -3.344 2.672 -1.216 1.00 69.94 95 ARG A C 1
ATOM 742 O O . ARG A 1 95 ? -2.953 2.309 -2.317 1.00 69.94 95 ARG A O 1
ATOM 749 N N . ARG A 1 96 ? -2.554 2.741 -0.139 1.00 71.62 96 ARG A N 1
ATOM 750 C CA . ARG A 1 96 ? -1.119 2.421 -0.142 1.00 71.62 96 ARG A CA 1
ATOM 751 C C . ARG A 1 96 ? -0.835 0.955 -0.469 1.00 71.62 96 ARG A C 1
ATOM 753 O O . ARG A 1 96 ? 0.004 0.669 -1.311 1.00 71.62 96 ARG A O 1
ATOM 760 N N . GLU A 1 97 ? -1.569 0.038 0.145 1.00 77.44 97 GLU A N 1
ATOM 761 C CA . GLU A 1 97 ? -1.377 -1.403 -0.048 1.00 77.44 97 GLU A CA 1
ATOM 762 C C . GLU A 1 97 ? -1.745 -1.830 -1.473 1.00 77.44 97 GLU A C 1
ATOM 764 O O . GLU A 1 97 ? -1.070 -2.665 -2.072 1.00 77.44 97 GLU A O 1
ATOM 769 N N . ARG A 1 98 ? -2.778 -1.211 -2.064 1.00 80.44 98 ARG A N 1
ATOM 770 C CA . ARG A 1 98 ? -3.150 -1.459 -3.466 1.00 80.44 98 ARG A CA 1
ATOM 771 C C . ARG A 1 98 ? -2.032 -1.059 -4.426 1.00 80.44 98 ARG A C 1
ATOM 773 O O . ARG A 1 98 ? -1.687 -1.843 -5.309 1.00 80.44 98 ARG A O 1
ATOM 780 N N . GLU A 1 99 ? -1.457 0.126 -4.233 1.00 81.50 99 GLU A N 1
ATOM 781 C CA . GLU A 1 99 ? -0.358 0.633 -5.062 1.00 81.50 99 GLU A CA 1
ATOM 782 C C . GLU A 1 99 ? 0.917 -0.211 -4.905 1.00 81.50 99 GLU A C 1
ATOM 784 O O . GLU A 1 99 ? 1.602 -0.495 -5.890 1.00 81.50 99 GLU A O 1
ATOM 789 N N . GLU A 1 100 ? 1.229 -0.671 -3.691 1.00 85.81 100 GLU A N 1
ATOM 790 C CA . GLU A 1 100 ? 2.387 -1.536 -3.438 1.00 85.81 100 GLU A CA 1
ATOM 791 C C . GLU A 1 100 ? 2.242 -2.910 -4.102 1.00 85.81 100 GLU A C 1
ATOM 793 O O . GLU A 1 100 ? 3.177 -3.375 -4.759 1.00 85.81 100 GLU A O 1
ATOM 798 N N . ILE A 1 101 ? 1.060 -3.527 -4.021 1.00 87.06 101 ILE A N 1
ATOM 799 C CA . ILE A 1 101 ? 0.776 -4.804 -4.689 1.00 87.06 101 ILE A CA 1
ATOM 800 C C . ILE A 1 101 ? 0.848 -4.650 -6.210 1.00 87.06 101 ILE A C 1
ATOM 802 O O . ILE A 1 101 ? 1.391 -5.514 -6.899 1.00 87.06 101 ILE A O 1
ATOM 806 N N . GLU A 1 102 ? 0.313 -3.561 -6.762 1.00 88.56 102 GLU A N 1
ATOM 807 C CA . GLU A 1 102 ? 0.385 -3.306 -8.200 1.00 88.56 102 GLU A CA 1
ATOM 808 C C . GLU A 1 102 ? 1.833 -3.103 -8.661 1.00 88.56 102 GLU A C 1
ATOM 810 O O . GLU A 1 102 ? 2.251 -3.683 -9.666 1.00 88.56 102 GLU A O 1
ATOM 815 N N . LYS A 1 103 ? 2.636 -2.365 -7.886 1.00 94.38 103 LYS A N 1
ATOM 816 C CA . LYS A 1 103 ? 4.065 -2.169 -8.151 1.00 94.38 103 LYS A CA 1
ATOM 817 C C . LYS A 1 103 ? 4.836 -3.489 -8.132 1.00 94.38 103 LYS A C 1
ATOM 819 O O . LYS A 1 103 ? 5.652 -3.726 -9.024 1.00 94.38 103 LYS A O 1
ATOM 824 N N . GLN A 1 104 ? 4.567 -4.355 -7.155 1.00 94.69 104 GLN A N 1
ATOM 825 C CA . GLN A 1 104 ? 5.174 -5.686 -7.076 1.00 94.69 104 GLN A CA 1
ATOM 826 C C . GLN A 1 104 ? 4.781 -6.548 -8.280 1.00 94.69 104 GLN A C 1
ATOM 828 O O . GLN A 1 104 ? 5.654 -7.044 -8.990 1.00 94.69 104 GLN A O 1
ATOM 833 N N . LYS A 1 105 ? 3.484 -6.628 -8.599 1.00 95.44 105 LYS A N 1
ATOM 834 C CA . LYS A 1 105 ? 2.983 -7.376 -9.765 1.00 95.44 105 LYS A CA 1
ATOM 835 C C . LYS A 1 105 ? 3.566 -6.868 -11.083 1.00 95.44 105 LYS A C 1
ATOM 837 O O . LYS A 1 105 ? 3.895 -7.661 -11.966 1.00 95.44 105 LYS A O 1
ATOM 842 N N . ALA A 1 106 ? 3.706 -5.552 -11.239 1.00 95.44 106 ALA A N 1
ATOM 843 C CA . ALA A 1 106 ? 4.313 -4.951 -12.422 1.00 95.44 106 ALA A CA 1
ATOM 844 C C . ALA A 1 106 ? 5.797 -5.323 -12.546 1.00 95.44 106 ALA A C 1
ATOM 846 O O . ALA A 1 106 ? 6.247 -5.680 -13.638 1.00 95.44 106 ALA A O 1
ATOM 847 N N . HIS A 1 107 ? 6.537 -5.294 -11.434 1.00 94.88 107 HIS A N 1
ATOM 848 C CA . HIS A 1 107 ? 7.937 -5.706 -11.392 1.00 94.88 107 HIS A CA 1
ATOM 849 C C . HIS A 1 107 ? 8.103 -7.192 -11.736 1.00 94.88 107 HIS A C 1
ATOM 851 O O . HIS A 1 107 ? 8.883 -7.535 -12.623 1.00 94.88 107 HIS A O 1
ATOM 857 N N . GLU A 1 108 ? 7.319 -8.074 -11.117 1.00 95.19 108 GLU A N 1
ATOM 858 C CA . GLU A 1 108 ? 7.319 -9.511 -11.419 1.00 95.19 108 GLU A CA 1
ATOM 859 C C . GLU A 1 108 ? 6.991 -9.787 -12.886 1.00 95.19 108 GLU A C 1
ATOM 861 O O . GLU A 1 108 ? 7.675 -10.562 -13.556 1.00 95.19 108 GLU A O 1
ATOM 866 N N . ARG A 1 109 ? 5.970 -9.114 -13.428 1.00 95.31 109 ARG A N 1
ATOM 867 C CA . ARG A 1 109 ? 5.603 -9.237 -14.841 1.00 95.31 109 ARG A CA 1
ATOM 868 C C . ARG A 1 109 ? 6.744 -8.797 -15.753 1.00 95.31 109 ARG A C 1
ATOM 870 O O . ARG A 1 109 ? 6.988 -9.453 -16.767 1.00 95.31 109 ARG A O 1
ATOM 877 N N . TYR A 1 110 ? 7.421 -7.702 -15.420 1.00 93.44 110 TYR A N 1
ATOM 878 C CA . TYR A 1 110 ? 8.570 -7.222 -16.179 1.00 93.44 110 TYR A CA 1
ATOM 879 C C . TYR A 1 110 ? 9.717 -8.240 -16.163 1.00 93.44 110 TYR A C 1
ATOM 881 O O . TYR A 1 110 ? 10.193 -8.627 -17.232 1.00 93.44 110 TYR A O 1
ATOM 889 N N . MET A 1 111 ? 10.087 -8.745 -14.982 1.00 94.75 111 MET A N 1
ATOM 890 C CA . MET A 1 111 ? 11.121 -9.774 -14.829 1.00 94.75 111 MET A CA 1
ATOM 891 C C . MET A 1 111 ? 10.773 -11.037 -15.623 1.00 94.75 111 MET A C 1
ATOM 893 O O . MET A 1 111 ? 11.576 -11.513 -16.424 1.00 94.75 111 MET A O 1
ATOM 897 N N . ARG A 1 112 ? 9.525 -11.504 -15.528 1.00 94.69 112 ARG A N 1
ATOM 898 C CA . ARG A 1 112 ? 9.031 -12.664 -16.281 1.00 94.69 112 ARG A CA 1
ATOM 899 C C . ARG A 1 112 ? 9.091 -12.459 -17.797 1.00 94.69 112 ARG A C 1
ATOM 901 O O . ARG A 1 112 ? 9.433 -13.378 -18.536 1.00 94.69 112 ARG A O 1
ATOM 908 N N . LEU A 1 113 ? 8.752 -11.269 -18.297 1.00 94.12 113 LEU A N 1
ATOM 909 C CA . LEU A 1 113 ? 8.865 -10.944 -19.727 1.00 94.12 113 LEU A CA 1
ATOM 910 C C . LEU A 1 113 ? 10.324 -10.891 -20.194 1.00 94.12 113 LEU A C 1
ATOM 912 O O . LEU A 1 113 ? 10.612 -11.235 -21.345 1.00 94.12 113 LEU A O 1
ATOM 916 N N . GLN A 1 114 ? 11.229 -10.456 -19.321 1.00 92.50 114 GLN A N 1
ATOM 917 C CA . GLN A 1 114 ? 12.658 -10.414 -19.591 1.00 92.50 114 GLN A CA 1
ATOM 918 C C . GLN A 1 114 ? 13.248 -11.827 -19.662 1.00 92.50 114 GLN A C 1
ATOM 920 O O . GLN A 1 114 ? 13.930 -12.145 -20.631 1.00 92.50 114 GLN A O 1
ATOM 925 N N . GLU A 1 115 ? 12.910 -12.701 -18.716 1.00 89.69 115 GLU A N 1
ATOM 926 C CA . GLU A 1 115 ? 13.292 -14.120 -18.739 1.00 89.69 115 GLU A CA 1
ATOM 927 C C . GLU A 1 115 ? 12.757 -14.845 -19.976 1.00 89.69 115 GLU A C 1
ATOM 929 O O . GLU A 1 115 ? 13.471 -15.613 -20.612 1.00 89.69 115 GLU A O 1
ATOM 934 N N . GLN A 1 116 ? 11.519 -14.546 -20.378 1.00 91.25 116 GLN A N 1
ATOM 935 C CA . GLN A 1 116 ? 10.907 -15.117 -21.582 1.00 91.25 116 GLN A CA 1
ATOM 936 C C . GLN A 1 116 ? 11.506 -14.595 -22.895 1.00 91.25 116 GLN A C 1
ATOM 938 O O . GLN A 1 116 ? 11.057 -15.003 -23.966 1.00 91.25 116 GLN A O 1
ATOM 943 N N . GLY A 1 117 ? 12.447 -13.647 -22.860 1.00 90.50 117 GLY A N 1
ATOM 944 C CA . GLY A 1 117 ? 13.000 -13.070 -24.085 1.00 90.50 117 GLY A CA 1
ATOM 945 C C . GLY A 1 117 ? 11.971 -12.263 -24.876 1.00 90.50 117 GLY A C 1
ATOM 946 O O . GLY A 1 117 ? 12.076 -12.131 -26.093 1.00 90.50 117 GLY A O 1
ATOM 947 N N . LYS A 1 118 ? 10.925 -11.744 -24.226 1.00 90.12 118 LYS A N 1
ATOM 948 C CA . LYS A 1 118 ? 9.898 -10.941 -24.906 1.00 90.12 118 LYS A CA 1
ATOM 949 C C . LYS A 1 118 ? 10.278 -9.468 -24.998 1.00 90.12 118 LYS A C 1
ATOM 951 O O . LYS A 1 118 ? 9.803 -8.793 -25.904 1.00 90.12 118 LYS A O 1
ATOM 956 N N . THR A 1 119 ? 11.158 -8.981 -24.124 1.00 90.88 119 THR A N 1
ATOM 957 C CA . THR A 1 119 ? 11.719 -7.628 -24.230 1.00 90.88 119 THR A CA 1
ATOM 958 C C . THR A 1 119 ? 12.836 -7.591 -25.275 1.00 90.88 119 THR A C 1
ATOM 960 O O . THR A 1 119 ? 13.612 -8.538 -25.400 1.00 90.88 119 THR A O 1
ATOM 963 N N . GLU A 1 120 ? 12.954 -6.498 -26.034 1.00 87.12 120 GLU A N 1
ATOM 964 C CA . GLU A 1 120 ? 13.987 -6.363 -27.077 1.00 87.12 120 GLU A CA 1
ATOM 965 C C . GLU A 1 120 ? 15.407 -6.516 -26.516 1.00 87.12 120 GLU A C 1
ATOM 967 O O . GLU A 1 120 ? 16.270 -7.140 -27.134 1.00 87.12 120 GLU A O 1
ATOM 972 N N . GLN A 1 121 ? 15.632 -6.011 -25.299 1.00 88.25 121 GLN A N 1
ATOM 973 C CA . GLN A 1 121 ? 16.900 -6.164 -24.590 1.00 88.25 121 GLN A CA 1
ATOM 974 C C . GLN A 1 121 ? 17.195 -7.629 -24.266 1.00 88.25 121 GLN A C 1
ATOM 976 O O . GLN A 1 121 ? 18.319 -8.085 -24.476 1.00 88.25 121 GLN A O 1
ATOM 981 N N . ALA A 1 122 ? 16.197 -8.378 -23.791 1.00 91.00 122 ALA A N 1
ATOM 982 C CA . ALA A 1 122 ? 16.362 -9.799 -23.534 1.00 91.00 122 ALA A CA 1
ATOM 983 C C . ALA A 1 122 ? 16.610 -10.568 -24.831 1.00 91.00 122 ALA A C 1
ATOM 985 O O . ALA A 1 122 ? 17.555 -11.344 -24.883 1.00 91.00 122 ALA A O 1
ATOM 986 N N . ARG A 1 123 ? 15.860 -10.287 -25.907 1.00 90.25 123 ARG A N 1
ATOM 987 C CA . ARG A 1 123 ? 16.106 -10.881 -27.235 1.00 90.25 123 ARG A CA 1
ATOM 988 C C . ARG A 1 123 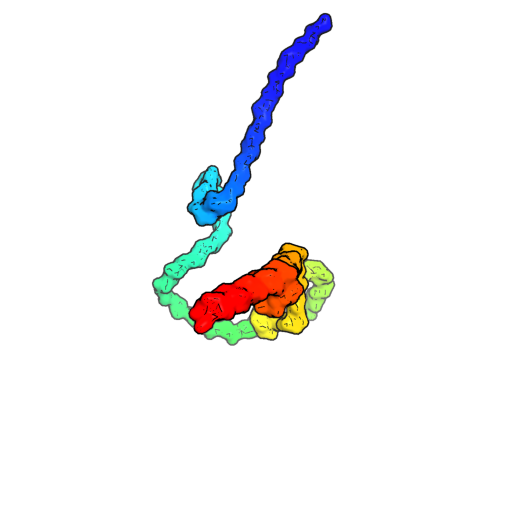? 17.535 -10.652 -27.701 1.00 90.25 123 ARG A C 1
ATOM 990 O O . ARG A 1 123 ? 18.184 -11.586 -28.154 1.00 90.25 123 ARG A O 1
ATOM 997 N N . LYS A 1 124 ? 18.043 -9.424 -27.561 1.00 93.62 124 LYS A N 1
ATOM 998 C CA . LYS A 1 124 ? 19.426 -9.091 -27.917 1.00 93.62 124 LYS A CA 1
ATOM 999 C C . LYS A 1 124 ? 20.436 -9.848 -27.049 1.00 93.62 124 LYS A C 1
ATOM 1001 O O . LYS A 1 124 ? 21.423 -10.333 -27.588 1.00 93.62 124 LYS A O 1
ATOM 1006 N N . ARG A 1 125 ? 20.187 -9.980 -25.739 1.00 89.00 125 ARG A N 1
ATOM 1007 C CA . ARG A 1 125 ? 21.040 -10.753 -24.815 1.00 89.00 125 ARG A CA 1
ATOM 1008 C C . ARG A 1 125 ? 21.033 -12.252 -25.118 1.00 89.00 125 ARG A C 1
ATOM 1010 O O . ARG A 1 125 ? 22.106 -12.840 -25.149 1.00 89.00 125 ARG A O 1
ATOM 1017 N N . PHE A 1 126 ? 19.868 -12.847 -25.381 1.00 89.62 126 PHE A N 1
ATOM 1018 C CA . PHE A 1 126 ? 19.748 -14.248 -25.800 1.00 89.62 126 PHE A CA 1
ATOM 1019 C C . PHE A 1 126 ? 20.443 -14.491 -27.139 1.00 89.62 126 PHE A C 1
ATOM 1021 O O . PHE A 1 126 ? 21.242 -15.407 -27.260 1.00 89.62 126 PHE A O 1
ATOM 1028 N N . ARG A 1 127 ? 20.232 -13.613 -28.123 1.00 90.56 127 ARG A N 1
ATOM 1029 C CA . ARG A 1 127 ? 20.902 -13.716 -29.421 1.00 90.56 127 ARG A CA 1
ATOM 1030 C C . ARG A 1 127 ? 22.424 -13.597 -29.294 1.00 90.56 127 ARG A C 1
ATOM 1032 O O . ARG A 1 127 ? 23.148 -14.346 -29.933 1.00 90.56 127 ARG A O 1
ATOM 1039 N N . ALA A 1 128 ? 22.919 -12.666 -28.477 1.00 89.56 128 ALA A N 1
ATOM 1040 C CA . ALA A 1 128 ? 24.354 -12.524 -28.231 1.00 89.56 128 ALA A CA 1
ATOM 1041 C C . ALA A 1 128 ? 24.942 -13.767 -27.543 1.00 89.56 128 ALA A C 1
ATOM 1043 O O . ALA A 1 128 ? 25.994 -14.247 -27.954 1.00 89.56 128 ALA A O 1
ATOM 1044 N N . SER A 1 129 ? 24.241 -14.330 -26.553 1.00 88.62 129 SER A N 1
ATOM 1045 C CA . SER A 1 129 ? 24.700 -15.543 -25.871 1.00 88.62 129 SER A CA 1
ATOM 1046 C C . SER A 1 129 ? 24.648 -16.791 -26.758 1.00 88.62 129 SER A C 1
ATOM 1048 O O . SER A 1 129 ? 25.483 -17.681 -26.598 1.00 88.62 129 SER A O 1
ATOM 1050 N N . GLU A 1 130 ? 23.720 -16.857 -27.715 1.00 89.31 130 GLU A N 1
ATOM 1051 C CA . GLU A 1 130 ? 23.702 -17.887 -28.761 1.00 89.31 130 GLU A CA 1
ATOM 1052 C C . GLU A 1 130 ? 24.915 -17.780 -29.693 1.00 89.31 130 GLU A C 1
ATOM 1054 O O . GLU A 1 130 ? 25.570 -18.790 -29.951 1.00 89.31 130 GLU A O 1
ATOM 1059 N N . PHE A 1 131 ? 25.267 -16.572 -30.149 1.00 88.44 131 PHE A N 1
ATOM 1060 C CA . PHE A 1 131 ? 26.457 -16.358 -30.982 1.00 88.44 131 PHE A CA 1
ATOM 1061 C C . PHE A 1 131 ? 27.755 -16.726 -30.254 1.00 88.44 131 PHE A C 1
ATOM 1063 O O . PHE A 1 131 ? 28.602 -17.409 -30.826 1.00 88.44 131 PHE A O 1
ATOM 1070 N N . ASP A 1 132 ? 27.895 -16.340 -28.984 1.00 88.12 132 ASP A N 1
ATOM 1071 C CA . ASP A 1 132 ? 29.079 -16.674 -28.183 1.00 88.12 132 ASP A CA 1
ATOM 1072 C C . ASP A 1 132 ? 29.211 -18.181 -27.923 1.00 88.12 132 ASP A C 1
ATOM 1074 O O . ASP A 1 132 ? 30.326 -18.696 -27.819 1.00 88.12 132 ASP A O 1
ATOM 1078 N N . LYS A 1 133 ? 28.087 -18.905 -27.815 1.00 88.94 133 LYS A N 1
ATOM 1079 C CA . LYS A 1 133 ? 28.089 -20.372 -27.729 1.00 88.94 133 LYS A CA 1
ATOM 1080 C C . LYS A 1 133 ? 28.553 -21.008 -29.035 1.00 88.94 133 LYS A C 1
ATOM 1082 O O . LYS A 1 133 ? 29.396 -21.894 -28.983 1.00 88.94 133 LYS A O 1
ATOM 1087 N N . ALA A 1 134 ? 28.046 -20.539 -30.173 1.00 86.56 134 ALA A N 1
ATOM 1088 C CA . ALA A 1 134 ? 28.422 -21.056 -31.489 1.00 86.56 134 ALA A CA 1
ATOM 1089 C C . ALA A 1 134 ? 29.894 -20.784 -31.844 1.00 86.56 134 ALA A C 1
ATOM 1091 O O . ALA A 1 134 ? 30.504 -21.560 -32.564 1.00 86.56 134 ALA A O 1
ATOM 1092 N N . ALA A 1 135 ? 30.480 -19.699 -31.330 1.00 86.62 135 ALA A N 1
ATOM 1093 C CA . ALA A 1 135 ? 31.895 -19.386 -31.538 1.00 86.62 135 ALA A CA 1
ATOM 1094 C C . ALA A 1 135 ? 32.855 -20.220 -30.665 1.00 86.62 135 ALA A C 1
ATOM 1096 O O . ALA A 1 135 ? 34.056 -20.237 -30.925 1.00 86.62 135 ALA A O 1
ATOM 1097 N N . LYS A 1 136 ? 32.347 -20.862 -29.603 1.00 84.25 136 LYS A N 1
ATOM 1098 C CA . LYS A 1 136 ? 33.130 -21.692 -28.669 1.00 84.25 136 LYS A CA 1
ATOM 1099 C C . LYS A 1 136 ? 32.976 -23.198 -28.900 1.00 84.25 136 LYS A C 1
ATOM 1101 O O . LYS A 1 136 ? 33.712 -23.957 -28.274 1.00 84.25 136 LYS A O 1
ATOM 1106 N N . SER A 1 137 ? 32.018 -23.612 -29.730 1.00 68.25 137 SER A N 1
ATOM 1107 C CA . SER A 1 137 ? 31.843 -24.991 -30.209 1.00 68.25 137 SER A CA 1
ATOM 1108 C C . SER A 1 137 ? 32.635 -25.225 -31.485 1.00 68.25 137 SER A C 1
ATOM 1110 O O . SER A 1 137 ? 33.283 -26.286 -31.576 1.00 68.25 137 SER A O 1
#

Foldseek 3Di:
DDDDDDDDDPPDDDDDDDPVCVVVVVPPDDPVPDDDDDPPDDDDDDDDDDDDPDPPPPVPPDCPSVDDPPDPPPDDDPDDDPVPDPPVDDPPQDPVRVVVVVVVVVVVVVVVCLVVCVDPVSVVVVVVVVVVVVVVD

Secondary structure (DSSP, 8-state):
-----------PPPPPPPHHHHHTT---S-TT----------------------------TGGGGTS----TT----S---GGG--TTS-----HHHHHHHHHHHHHHHHHHHHHTT-SHHHHHHHHHHHHHHHTT-

Sequence (137 aa):
MGRGKFKGKPTGRRNFSTPEEMIAGTSARPRTFKQEQAEDEVRDESGEEEESEEEEIERSKGTQGIIETANPNLVRPKNLKAKDADLDKTPELSRREREEIEKQKAHERYMRLQEQGKTEQARKRFRASEFDKAAKS